Protein AF-A0A1V3WQD8-F1 (afdb_monomer_lite)

InterPro domains:
  IPR015797 NUDIX hydrolase-like domain superfamily [SSF55811] (9-64)

Radius of gyration: 20.57 Å; chains: 1; bounding box: 38×42×57 Å

Secondary structure (DSSP, 8-state):
-EEEEEEE--TTSS--EEEEEE--SSPPPP---TT-S------GGGGGGS---HHHHTTHHHHSPPP-----------S-------

Structure (mmCIF, N/CA/C/O backbone):
data_AF-A0A1V3WQD8-F1
#
_entry.id   AF-A0A1V3WQD8-F1
#
loop_
_atom_site.group_PDB
_atom_site.id
_atom_site.type_symbol
_atom_site.label_atom_id
_atom_site.label_alt_id
_atom_site.label_comp_id
_atom_site.label_asym_id
_atom_site.label_entity_id
_atom_site.label_seq_id
_atom_site.pdbx_PDB_ins_code
_atom_site.Cartn_x
_atom_site.Cartn_y
_atom_site.Cartn_z
_atom_site.occupancy
_atom_site.B_iso_or_equiv
_atom_site.auth_seq_id
_atom_site.auth_comp_id
_atom_site.auth_asym_id
_atom_site.auth_atom_id
_atom_site.pdbx_PDB_model_num
ATOM 1 N N . MET A 1 1 ? 11.197 9.287 -8.370 1.00 61.12 1 MET A N 1
ATOM 2 C CA . MET A 1 1 ? 9.993 9.728 -7.637 1.00 61.12 1 MET A CA 1
ATOM 3 C C . MET A 1 1 ? 10.060 9.191 -6.213 1.00 61.12 1 MET A C 1
ATOM 5 O O . MET A 1 1 ? 10.600 8.118 -5.976 1.00 61.12 1 MET A O 1
ATOM 9 N N . ARG A 1 2 ? 9.592 9.972 -5.238 1.00 79.25 2 ARG A N 1
ATOM 10 C CA . ARG A 1 2 ? 9.418 9.520 -3.853 1.00 79.25 2 ARG A CA 1
ATOM 11 C C . ARG A 1 2 ? 7.993 9.849 -3.437 1.00 79.25 2 ARG A C 1
ATOM 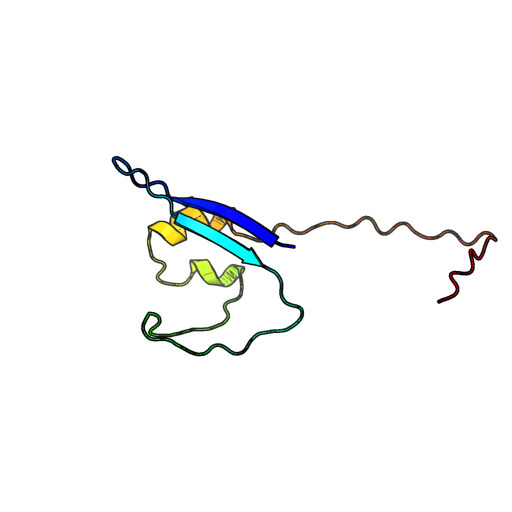13 O O . ARG A 1 2 ? 7.574 10.989 -3.628 1.00 79.25 2 ARG A O 1
ATOM 20 N N . SER A 1 3 ? 7.264 8.883 -2.892 1.00 87.38 3 SER A N 1
ATOM 21 C CA . SER A 1 3 ? 5.930 9.093 -2.323 1.00 87.38 3 SER A CA 1
ATOM 22 C C . SER A 1 3 ? 5.897 8.617 -0.872 1.00 87.38 3 SER A C 1
ATOM 24 O O . SER A 1 3 ? 6.634 7.715 -0.473 1.00 87.38 3 SER A O 1
ATOM 26 N N . VAL A 1 4 ? 5.075 9.273 -0.056 1.00 92.69 4 VAL A N 1
ATOM 27 C CA . VAL A 1 4 ? 4.884 8.947 1.359 1.00 92.69 4 VAL A CA 1
ATOM 28 C C . VAL A 1 4 ? 3.389 8.843 1.598 1.00 92.69 4 VAL A C 1
ATOM 30 O O . VAL A 1 4 ? 2.661 9.806 1.359 1.00 92.69 4 VAL A O 1
ATOM 33 N N . LEU A 1 5 ? 2.933 7.685 2.067 1.00 93.38 5 LEU A N 1
ATOM 34 C CA . LEU A 1 5 ? 1.520 7.405 2.279 1.00 93.38 5 LEU A CA 1
ATOM 35 C C . LEU A 1 5 ? 1.282 6.867 3.687 1.00 93.38 5 LEU A C 1
ATOM 37 O O . LEU A 1 5 ? 1.921 5.906 4.109 1.00 93.38 5 LEU A O 1
ATOM 41 N N . VAL A 1 6 ? 0.316 7.445 4.400 1.00 93.81 6 VAL A N 1
ATOM 42 C CA . VAL A 1 6 ? -0.218 6.824 5.618 1.00 93.81 6 VAL A CA 1
ATOM 43 C C . VAL A 1 6 ? -1.153 5.691 5.206 1.00 93.81 6 VAL A C 1
ATOM 45 O O . VAL A 1 6 ? -2.217 5.945 4.647 1.00 93.81 6 VAL A O 1
ATOM 48 N N . THR A 1 7 ? -0.754 4.455 5.483 1.00 94.44 7 THR A N 1
ATOM 49 C CA . THR A 1 7 ? -1.424 3.228 5.029 1.00 94.44 7 THR A CA 1
ATOM 50 C C . THR A 1 7 ? -2.375 2.649 6.072 1.00 94.44 7 THR A C 1
ATOM 52 O O . THR A 1 7 ? -3.370 2.022 5.722 1.00 94.44 7 THR A O 1
ATOM 55 N N . ALA A 1 8 ? -2.153 2.924 7.362 1.00 91.06 8 ALA A N 1
ATOM 56 C CA . ALA A 1 8 ? -3.093 2.527 8.407 1.00 91.06 8 ALA A CA 1
ATOM 57 C C . ALA A 1 8 ? -3.111 3.484 9.604 1.00 91.06 8 ALA A C 1
ATOM 59 O O . ALA A 1 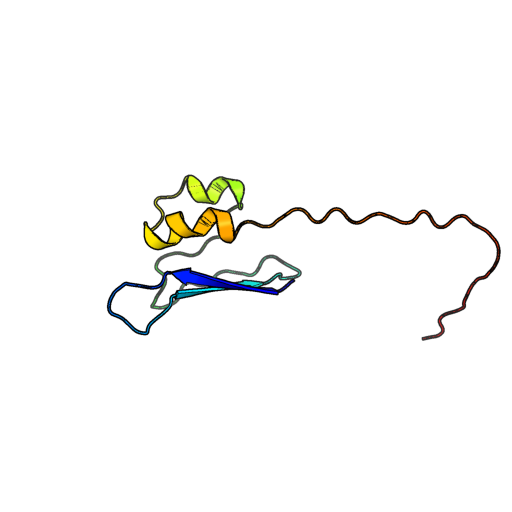8 ? -2.091 4.043 10.010 1.00 91.06 8 ALA A O 1
ATOM 60 N N . ARG A 1 9 ? -4.301 3.627 10.200 1.00 92.62 9 ARG A N 1
ATOM 61 C CA . ARG A 1 9 ? -4.557 4.389 11.432 1.00 92.62 9 ARG A CA 1
ATOM 62 C C . ARG A 1 9 ? -5.363 3.522 12.409 1.00 92.62 9 ARG A C 1
ATOM 64 O O . ARG A 1 9 ? -6.594 3.513 12.330 1.00 92.62 9 ARG A O 1
ATOM 71 N N . PRO A 1 10 ? -4.706 2.743 13.285 1.00 89.94 10 PRO A N 1
ATOM 72 C CA . PRO A 1 10 ? -5.401 1.885 14.240 1.00 89.94 10 PRO A CA 1
ATOM 73 C C . PRO A 1 10 ? -6.315 2.695 15.166 1.00 89.94 10 PRO A C 1
ATOM 75 O O . PRO A 1 10 ? -5.898 3.693 15.762 1.00 89.94 10 PRO A O 1
ATOM 78 N N . ARG A 1 11 ? -7.575 2.262 15.294 1.00 92.38 11 ARG A N 1
ATOM 79 C CA . ARG A 1 11 ? -8.574 2.944 16.130 1.00 92.38 11 ARG A CA 1
ATOM 80 C C . ARG A 1 11 ? -8.145 2.954 17.598 1.00 92.38 11 ARG A C 1
ATOM 82 O O . ARG A 1 11 ? -7.595 1.976 18.089 1.00 92.38 11 ARG A O 1
ATOM 89 N N . GLY A 1 12 ? -8.440 4.052 18.294 1.00 94.75 12 GLY A N 1
ATOM 90 C CA . GLY A 1 12 ? -8.118 4.204 19.718 1.00 94.75 12 GLY A CA 1
ATOM 91 C C . GLY A 1 12 ? -6.638 4.470 20.005 1.00 94.75 12 GLY A C 1
ATOM 92 O O . GLY A 1 12 ? -6.233 4.433 21.162 1.00 94.75 12 GLY A O 1
ATOM 9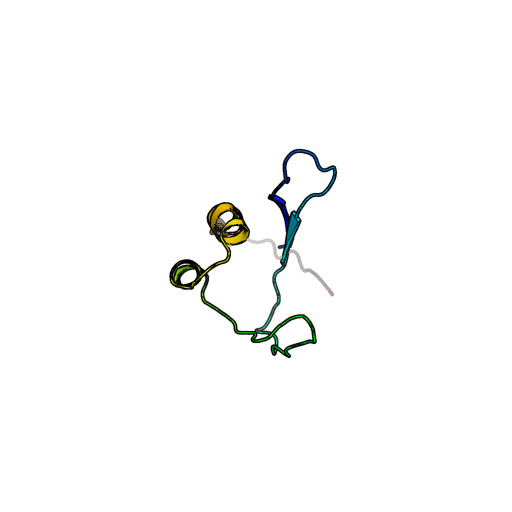3 N N . THR A 1 13 ? -5.831 4.749 18.978 1.00 93.56 13 THR A N 1
ATOM 94 C CA . THR A 1 13 ? -4.413 5.094 19.124 1.00 93.56 13 THR A CA 1
ATOM 95 C C . THR A 1 13 ? -4.096 6.411 18.416 1.00 93.56 13 THR A C 1
ATOM 97 O O . THR A 1 13 ? -4.828 6.833 17.521 1.00 93.56 13 THR A O 1
ATOM 100 N N . ALA A 1 14 ? -2.987 7.047 18.800 1.00 94.25 14 ALA A N 1
ATOM 101 C CA . ALA A 1 14 ? -2.424 8.197 18.087 1.00 94.25 14 ALA A CA 1
ATOM 102 C C . ALA A 1 14 ? -1.399 7.790 17.006 1.00 94.25 14 ALA A C 1
ATOM 104 O O . ALA A 1 14 ? -0.813 8.653 16.356 1.00 94.25 14 ALA A O 1
ATOM 105 N N . TRP A 1 15 ? -1.161 6.488 16.823 1.00 94.31 15 TRP A N 1
ATOM 106 C CA . TRP A 1 15 ? -0.132 5.972 15.924 1.00 94.31 15 TRP A CA 1
ATOM 107 C C . TRP A 1 15 ? -0.646 5.787 14.497 1.00 94.31 15 TRP A C 1
ATOM 109 O O . TRP A 1 15 ? -1.834 5.570 14.248 1.00 94.31 15 TRP A O 1
ATOM 119 N N . THR A 1 16 ? 0.285 5.833 13.549 1.00 92.38 16 THR A N 1
ATOM 120 C CA . THR A 1 16 ? 0.025 5.595 12.129 1.00 92.38 16 THR A CA 1
ATOM 121 C C . THR A 1 16 ? 1.119 4.735 11.527 1.00 92.38 16 THR A C 1
ATOM 123 O O . THR A 1 16 ? 2.291 4.927 11.845 1.00 92.38 16 THR A O 1
ATOM 126 N N . TYR A 1 17 ? 0.746 3.858 10.601 1.00 91.25 17 TYR A N 1
ATOM 127 C CA . TYR A 1 17 ? 1.702 3.219 9.707 1.00 91.25 17 TYR A CA 1
ATOM 128 C C . TYR A 1 17 ? 1.871 4.082 8.463 1.00 91.25 17 TYR A C 1
ATOM 130 O O . TYR A 1 17 ? 0.883 4.476 7.838 1.00 91.25 17 TYR A O 1
ATOM 138 N N . THR A 1 18 ? 3.122 4.367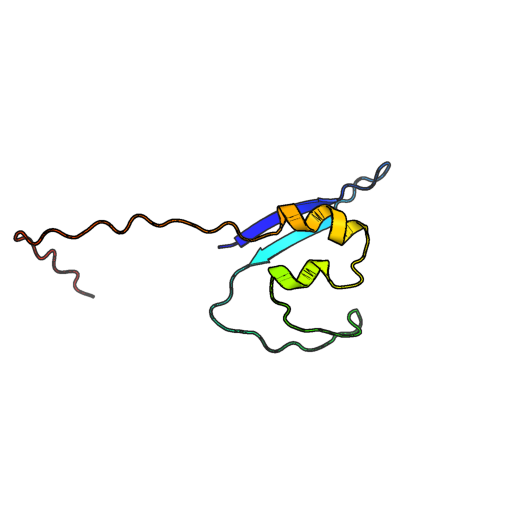 8.121 1.00 93.25 18 THR A N 1
ATOM 139 C CA . THR A 1 18 ? 3.493 5.159 6.951 1.00 93.25 18 THR A CA 1
ATOM 140 C C . THR A 1 18 ? 4.405 4.325 6.071 1.00 93.25 18 THR A C 1
ATOM 142 O O . THR A 1 18 ? 5.412 3.802 6.543 1.00 93.25 18 THR A O 1
ATOM 145 N N . THR A 1 19 ? 4.065 4.222 4.793 1.00 92.31 19 THR A N 1
ATOM 146 C CA . THR A 1 19 ? 4.879 3.563 3.774 1.00 92.31 19 THR A CA 1
ATOM 147 C C . THR A 1 19 ? 5.526 4.625 2.894 1.00 92.31 19 THR A C 1
ATOM 149 O O . THR A 1 19 ? 4.867 5.570 2.459 1.00 92.31 19 THR A O 1
ATOM 152 N N . VAL A 1 20 ? 6.826 4.474 2.645 1.00 91.94 20 VAL A N 1
ATOM 153 C CA . VAL A 1 20 ? 7.597 5.331 1.740 1.00 91.94 20 VAL A CA 1
ATOM 154 C C . VAL A 1 20 ? 7.972 4.504 0.522 1.00 91.94 20 VAL A C 1
ATOM 156 O O . VAL A 1 20 ? 8.594 3.455 0.671 1.00 91.94 20 VAL A O 1
ATOM 159 N N . VAL A 1 21 ? 7.605 4.979 -0.665 1.00 90.38 21 VAL A N 1
ATOM 160 C CA . VAL A 1 21 ? 8.026 4.390 -1.941 1.00 90.38 21 VAL A CA 1
ATOM 161 C C . VAL A 1 21 ? 9.108 5.282 -2.527 1.00 90.38 21 VAL A C 1
ATOM 163 O O . VAL A 1 21 ? 8.960 6.508 -2.573 1.00 90.38 21 VAL A O 1
ATOM 166 N N . ALA A 1 22 ? 10.215 4.678 -2.937 1.00 90.00 22 ALA A N 1
ATOM 167 C CA . ALA A 1 22 ? 11.349 5.383 -3.504 1.00 90.00 22 ALA A CA 1
ATOM 168 C C . ALA A 1 22 ? 11.912 4.598 -4.683 1.00 90.00 22 ALA A C 1
ATOM 170 O O . ALA A 1 22 ? 12.070 3.383 -4.600 1.00 90.00 22 ALA A O 1
ATOM 171 N N . ASP A 1 23 ? 12.252 5.328 -5.738 1.00 89.44 23 ASP A N 1
ATOM 172 C CA . ASP A 1 23 ? 12.959 4.760 -6.878 1.00 89.44 23 ASP A CA 1
ATOM 173 C C . ASP A 1 23 ? 14.453 4.606 -6.584 1.00 89.44 23 ASP A C 1
ATOM 175 O O . ASP A 1 23 ? 15.047 5.353 -5.794 1.00 89.44 23 ASP A O 1
ATOM 179 N N . THR A 1 24 ? 15.053 3.650 -7.278 1.00 91.19 24 THR A N 1
ATOM 180 C CA . THR A 1 24 ? 16.491 3.416 -7.340 1.00 91.19 24 THR A CA 1
ATOM 181 C C . THR A 1 24 ? 16.873 3.155 -8.794 1.00 91.19 24 THR A C 1
ATOM 183 O O . THR A 1 24 ? 16.069 2.616 -9.555 1.00 91.19 24 THR A O 1
ATOM 186 N N . ASP A 1 25 ? 18.073 3.577 -9.189 1.00 92.31 25 ASP A N 1
ATOM 187 C CA . ASP A 1 25 ? 18.543 3.448 -10.573 1.00 92.31 25 ASP A CA 1
ATOM 188 C C . ASP A 1 25 ? 18.882 1.993 -10.942 1.00 92.31 25 ASP A C 1
ATOM 190 O O . ASP A 1 25 ? 18.979 1.653 -12.121 1.00 92.31 25 ASP A O 1
ATOM 194 N N . GLU A 1 26 ? 19.043 1.122 -9.942 1.00 93.19 26 GLU A N 1
ATOM 195 C CA . GLU A 1 26 ? 19.402 -0.282 -10.116 1.00 93.19 26 GLU A CA 1
ATOM 196 C C . GLU A 1 26 ? 18.782 -1.182 -9.039 1.00 93.19 26 GLU A C 1
ATOM 198 O O . GLU A 1 26 ? 18.375 -0.735 -7.967 1.00 93.19 26 GLU A O 1
ATOM 203 N N . LEU A 1 27 ? 18.719 -2.486 -9.311 1.00 92.00 27 LEU A N 1
ATOM 204 C CA . LEU A 1 27 ? 18.196 -3.459 -8.357 1.00 92.00 27 LEU A CA 1
ATOM 205 C C . LEU A 1 27 ? 19.165 -3.628 -7.176 1.00 92.00 27 LEU A C 1
ATOM 207 O O . LEU A 1 27 ? 20.282 -4.114 -7.346 1.00 92.00 27 LEU A O 1
ATOM 211 N N . LEU A 1 28 ? 18.727 -3.283 -5.964 1.00 92.88 28 LEU A N 1
ATOM 212 C CA . LEU A 1 28 ? 19.581 -3.374 -4.776 1.00 92.88 28 LEU A CA 1
ATOM 213 C C . LEU A 1 28 ? 19.705 -4.815 -4.269 1.00 92.88 28 LEU A C 1
ATOM 215 O O . LEU A 1 28 ? 18.731 -5.568 -4.233 1.00 92.88 28 LEU A O 1
ATOM 219 N N . HIS A 1 29 ? 20.886 -5.187 -3.781 1.00 93.06 29 HIS A N 1
ATOM 220 C CA . HIS A 1 29 ? 21.066 -6.456 -3.078 1.00 93.06 29 HIS A CA 1
ATOM 221 C C . HIS A 1 29 ? 20.306 -6.462 -1.745 1.00 93.06 29 HIS A C 1
ATOM 223 O O . HIS A 1 29 ? 20.442 -5.550 -0.929 1.00 93.06 29 HIS A O 1
ATOM 229 N N . THR A 1 30 ? 19.534 -7.518 -1.497 1.00 92.56 30 THR A N 1
ATOM 230 C CA . THR A 1 30 ? 18.778 -7.684 -0.253 1.00 92.56 30 THR A CA 1
ATOM 231 C C . THR A 1 30 ? 19.581 -8.466 0.783 1.00 92.56 30 THR A C 1
ATOM 233 O O . THR A 1 30 ? 20.034 -9.576 0.507 1.00 92.56 30 THR A O 1
ATOM 236 N N . VAL A 1 31 ? 19.707 -7.921 1.996 1.00 91.12 31 VAL A N 1
ATOM 237 C CA . VAL A 1 31 ? 20.357 -8.586 3.137 1.00 91.12 31 VAL A CA 1
ATOM 238 C C . VAL A 1 31 ? 19.361 -8.656 4.299 1.00 91.12 31 VAL A C 1
ATOM 240 O O . VAL A 1 31 ? 18.959 -7.602 4.797 1.00 91.12 31 VAL A O 1
ATOM 243 N N . PRO A 1 32 ? 18.928 -9.856 4.733 1.00 89.88 32 PRO A N 1
ATOM 244 C CA . PRO A 1 32 ? 18.057 -10.001 5.896 1.00 89.88 32 PRO A CA 1
ATOM 245 C C . PRO A 1 32 ? 18.683 -9.394 7.157 1.00 89.88 32 PRO A C 1
ATOM 247 O O . PRO A 1 32 ? 19.897 -9.447 7.357 1.00 89.88 32 PRO A O 1
ATOM 250 N N . ASN A 1 33 ? 17.849 -8.834 8.029 1.00 88.38 33 ASN A N 1
ATOM 251 C CA . ASN A 1 33 ? 18.262 -8.305 9.327 1.00 88.38 33 ASN A CA 1
ATOM 252 C C . ASN A 1 33 ? 17.495 -9.012 10.456 1.00 88.38 33 ASN A C 1
ATOM 254 O O . ASN A 1 33 ? 16.716 -9.926 10.209 1.00 88.38 33 ASN A O 1
ATOM 258 N N . ARG A 1 34 ? 17.694 -8.589 11.710 1.00 91.44 34 ARG A N 1
ATOM 259 C CA . ARG A 1 34 ? 17.012 -9.201 12.867 1.00 91.44 34 ARG A CA 1
ATOM 260 C C . ARG A 1 34 ? 15.478 -9.162 12.767 1.00 91.44 34 ARG A C 1
ATOM 262 O O . ARG A 1 34 ? 14.821 -10.017 13.345 1.00 91.44 34 ARG A O 1
ATOM 269 N N . GLU A 1 35 ? 14.931 -8.202 12.031 1.00 88.75 35 GLU A N 1
ATOM 270 C CA . GLU A 1 35 ? 13.492 -7.987 11.863 1.00 88.75 35 GLU A CA 1
ATOM 271 C C . GLU A 1 35 ? 12.930 -8.663 10.597 1.00 88.75 35 GLU A C 1
ATOM 273 O O . GLU A 1 35 ? 11.734 -8.571 10.335 1.00 88.75 35 GLU A O 1
ATOM 278 N N . SER A 1 36 ? 13.764 -9.322 9.780 1.00 87.06 36 SER A N 1
ATOM 279 C CA . SER A 1 36 ? 13.356 -9.906 8.493 1.00 87.06 36 SER A CA 1
ATOM 280 C C . SER A 1 36 ? 13.838 -11.347 8.361 1.00 87.06 36 SER A C 1
ATOM 282 O O . SER A 1 36 ? 15.039 -11.602 8.329 1.00 87.06 36 SER A O 1
ATOM 284 N N . ALA A 1 37 ? 12.905 -12.292 8.232 1.00 87.88 37 ALA A N 1
ATOM 285 C CA . ALA A 1 37 ? 13.235 -13.701 7.997 1.00 87.88 37 ALA A CA 1
ATOM 286 C C . ALA A 1 37 ? 13.684 -13.975 6.548 1.00 87.88 37 ALA A C 1
ATOM 288 O O . ALA A 1 37 ? 14.515 -14.846 6.310 1.00 87.88 37 ALA A O 1
ATOM 289 N N . GLU A 1 38 ? 13.151 -13.220 5.586 1.00 88.94 38 GLU A N 1
ATOM 290 C CA . GLU A 1 38 ? 13.452 -13.328 4.157 1.00 88.94 38 GLU A CA 1
ATOM 291 C C . GLU A 1 38 ? 13.298 -11.947 3.503 1.00 88.94 38 GLU A C 1
ATOM 293 O O . GLU A 1 38 ? 12.479 -11.139 3.945 1.00 88.94 38 GLU A O 1
ATOM 298 N N . LEU A 1 39 ? 14.067 -11.683 2.444 1.00 92.81 39 LEU A N 1
ATOM 299 C CA . LEU A 1 39 ? 13.886 -10.535 1.559 1.00 92.81 39 LEU A CA 1
ATOM 300 C C . LEU A 1 39 ? 14.063 -10.973 0.104 1.00 92.81 39 LEU A C 1
ATOM 302 O O . LEU A 1 39 ? 14.999 -11.704 -0.216 1.00 92.81 39 LEU A O 1
ATOM 306 N N . ARG A 1 40 ? 13.179 -10.489 -0.771 1.00 91.62 40 ARG A N 1
ATOM 307 C CA . ARG A 1 40 ? 13.238 -10.705 -2.218 1.00 91.62 40 ARG A CA 1
ATOM 308 C C . ARG A 1 40 ? 12.576 -9.551 -2.961 1.00 91.62 40 ARG A C 1
ATOM 310 O O . ARG A 1 40 ? 11.663 -8.918 -2.433 1.00 91.62 40 ARG A O 1
ATOM 317 N N . TRP A 1 41 ? 13.002 -9.327 -4.197 1.00 94.44 41 TRP A N 1
ATOM 318 C CA . TRP A 1 41 ? 12.279 -8.474 -5.133 1.00 94.44 41 TRP A CA 1
ATOM 319 C C . TRP A 1 41 ? 11.129 -9.258 -5.758 1.00 94.44 41 TRP A C 1
ATOM 321 O O . TRP A 1 41 ? 11.309 -10.400 -6.175 1.00 94.44 41 TRP A O 1
ATOM 331 N N . VAL A 1 42 ? 9.950 -8.647 -5.796 1.00 94.69 42 VAL A N 1
ATOM 332 C CA . VAL A 1 42 ? 8.723 -9.226 -6.353 1.00 94.69 42 VAL A CA 1
ATOM 333 C C . VAL A 1 42 ? 8.187 -8.229 -7.368 1.00 94.69 42 VAL A C 1
ATOM 335 O O . VAL A 1 42 ? 8.181 -7.028 -7.086 1.00 94.69 42 VAL A O 1
ATOM 338 N N . ALA A 1 43 ? 7.780 -8.703 -8.546 1.00 93.81 43 ALA A N 1
ATOM 339 C CA . ALA A 1 43 ? 7.119 -7.839 -9.514 1.00 93.81 43 ALA A CA 1
ATOM 340 C C . ALA A 1 43 ? 5.809 -7.317 -8.914 1.00 93.81 43 ALA A C 1
ATOM 342 O O . ALA A 1 43 ? 5.124 -8.043 -8.199 1.00 93.81 43 ALA A O 1
ATOM 343 N N . GLU A 1 44 ? 5.458 -6.062 -9.196 1.00 93.75 44 GLU A N 1
ATOM 344 C CA . GLU A 1 44 ? 4.281 -5.416 -8.600 1.00 93.75 44 GLU A CA 1
ATOM 345 C C . GLU A 1 44 ? 3.001 -6.245 -8.819 1.00 93.75 44 GLU A C 1
ATOM 347 O O . GLU A 1 44 ? 2.219 -6.444 -7.890 1.00 93.75 44 GLU A O 1
ATOM 352 N N . ASP A 1 45 ? 2.820 -6.800 -10.016 1.00 94.88 45 ASP A N 1
ATOM 353 C CA . ASP A 1 45 ? 1.628 -7.585 -10.349 1.00 94.88 45 ASP A CA 1
ATOM 354 C C . ASP A 1 45 ? 1.557 -8.941 -9.619 1.00 94.88 45 ASP A C 1
ATOM 356 O O . ASP A 1 45 ? 0.459 -9.446 -9.404 1.00 94.88 45 ASP A O 1
ATOM 360 N N . ASP A 1 46 ? 2.686 -9.471 -9.137 1.00 97.19 46 ASP A N 1
ATOM 361 C CA . ASP A 1 46 ? 2.753 -10.761 -8.434 1.00 97.19 46 ASP A CA 1
ATOM 362 C C . ASP A 1 46 ? 2.556 -10.613 -6.911 1.00 97.19 46 ASP A C 1
ATOM 364 O O . ASP A 1 46 ? 2.435 -11.598 -6.178 1.00 97.19 46 ASP A O 1
ATOM 368 N N . VAL A 1 47 ? 2.548 -9.383 -6.379 1.00 95.75 47 VAL A N 1
ATOM 369 C CA . VAL A 1 47 ? 2.517 -9.149 -4.922 1.00 95.75 47 VAL A CA 1
ATOM 370 C C . VAL A 1 47 ? 1.251 -9.711 -4.278 1.00 95.75 47 VAL A C 1
ATOM 372 O O . VAL A 1 47 ? 1.311 -10.230 -3.162 1.00 95.75 47 VAL A O 1
ATOM 375 N N . THR A 1 48 ? 0.107 -9.634 -4.963 1.00 95.94 48 THR A N 1
ATOM 376 C CA . THR A 1 48 ? -1.177 -10.119 -4.431 1.00 95.94 48 THR A CA 1
ATOM 377 C C . THR A 1 48 ? -1.283 -11.636 -4.348 1.00 95.94 48 THR A C 1
ATOM 379 O O . THR A 1 48 ? -2.173 -12.125 -3.655 1.00 95.94 48 THR A O 1
ATOM 382 N N . ASP A 1 49 ? -0.369 -12.368 -4.983 1.00 97.19 49 ASP A N 1
ATOM 383 C CA . ASP A 1 49 ? -0.349 -13.833 -4.962 1.00 97.19 49 ASP A CA 1
ATOM 384 C C . ASP A 1 49 ? 0.388 -14.38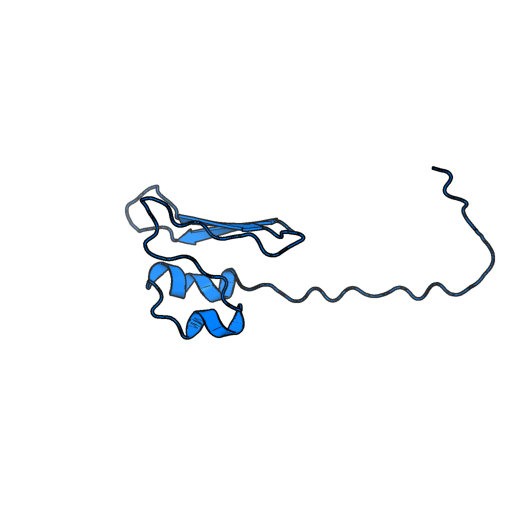8 -3.729 1.00 97.19 49 ASP A C 1
ATOM 386 O O . ASP A 1 49 ? 0.396 -15.593 -3.470 1.00 97.19 49 ASP A O 1
ATOM 390 N N . LEU A 1 50 ? 1.001 -13.509 -2.930 1.00 96.25 50 LEU A N 1
ATOM 391 C CA . LEU A 1 50 ? 1.701 -13.863 -1.700 1.00 96.25 50 LEU A CA 1
ATOM 392 C C . LEU A 1 50 ? 0.759 -13.892 -0.481 1.00 96.25 50 LEU A C 1
ATOM 394 O O . LEU A 1 50 ? -0.254 -13.191 -0.451 1.00 96.25 50 LEU A O 1
ATOM 398 N N . PRO A 1 51 ? 1.104 -14.635 0.591 1.00 95.50 51 PRO A N 1
ATOM 399 C CA . PRO A 1 51 ? 0.357 -14.618 1.850 1.00 95.50 51 PRO A CA 1
ATOM 400 C C . PRO A 1 51 ? 0.612 -13.315 2.631 1.00 95.50 51 PRO A C 1
ATOM 402 O O . PRO A 1 51 ? 1.339 -13.284 3.624 1.00 95.50 51 PRO A O 1
ATOM 405 N N . LEU A 1 52 ? 0.040 -12.210 2.155 1.00 94.19 52 LEU A N 1
ATOM 406 C CA . LEU A 1 52 ? 0.252 -10.874 2.707 1.00 94.19 52 LEU A CA 1
ATOM 407 C C . LEU A 1 52 ? -0.384 -10.709 4.095 1.00 94.19 52 LEU A C 1
ATOM 409 O O . LEU A 1 52 ? -1.496 -11.168 4.358 1.00 94.19 52 LEU A O 1
ATOM 413 N N . HIS A 1 53 ? 0.277 -9.946 4.970 1.00 92.00 53 HIS A N 1
ATOM 414 C CA . HIS A 1 53 ? -0.350 -9.487 6.209 1.00 92.00 53 HIS A CA 1
ATOM 415 C C . HIS A 1 53 ? -1.600 -8.636 5.884 1.00 92.00 53 HIS A C 1
ATOM 417 O O . HIS A 1 53 ? -1.501 -7.732 5.046 1.00 92.00 53 HIS A O 1
ATOM 423 N N . PRO A 1 54 ? -2.749 -8.823 6.568 1.00 92.81 54 PRO A N 1
ATOM 424 C CA . PRO A 1 54 ? -4.005 -8.155 6.209 1.00 92.81 54 PRO A CA 1
ATOM 425 C C . PRO A 1 54 ? -3.916 -6.625 6.138 1.00 92.81 54 PRO A C 1
ATOM 427 O O . PRO A 1 54 ? -4.479 -6.006 5.239 1.00 92.81 54 PRO A O 1
ATOM 430 N N . GLY A 1 55 ? -3.164 -6.005 7.055 1.00 90.19 55 GLY A N 1
ATOM 431 C CA . GLY A 1 55 ? -2.966 -4.551 7.056 1.00 90.19 55 GLY A CA 1
ATOM 432 C C . GLY A 1 55 ? -2.188 -4.037 5.840 1.00 90.19 55 GLY A C 1
ATOM 433 O O . GLY A 1 55 ? -2.480 -2.955 5.333 1.00 90.19 55 GLY A O 1
ATOM 434 N N . PHE A 1 56 ? -1.233 -4.827 5.341 1.00 92.38 56 PHE A N 1
ATOM 435 C CA . PHE A 1 56 ? -0.494 -4.486 4.127 1.00 92.38 56 PHE A CA 1
ATOM 436 C C . PHE A 1 56 ? -1.361 -4.708 2.884 1.00 92.38 56 PHE A C 1
ATOM 438 O O . PHE A 1 56 ? -1.483 -3.803 2.063 1.00 92.38 56 PHE A O 1
ATOM 445 N N . ALA A 1 57 ? -2.045 -5.856 2.796 1.00 94.50 57 ALA A N 1
ATOM 446 C CA . ALA A 1 57 ? -2.946 -6.177 1.688 1.00 94.50 57 ALA A CA 1
ATOM 447 C C . ALA A 1 57 ? -4.025 -5.097 1.478 1.00 94.50 57 ALA A C 1
ATOM 449 O O . ALA A 1 57 ? -4.266 -4.674 0.350 1.00 94.50 57 ALA A O 1
ATOM 450 N N . ALA A 1 58 ? -4.610 -4.581 2.566 1.00 94.00 58 ALA A N 1
ATOM 451 C CA . ALA A 1 58 ? -5.602 -3.503 2.519 1.00 94.00 58 ALA A CA 1
ATOM 452 C C . ALA A 1 58 ? -5.067 -2.186 1.922 1.00 94.00 58 ALA A C 1
ATOM 454 O O . ALA A 1 58 ? -5.843 -1.372 1.428 1.00 94.00 58 ALA A O 1
ATOM 455 N N . SER A 1 59 ? -3.751 -1.977 1.965 1.00 94.44 59 SER A N 1
ATOM 456 C CA . SER A 1 59 ? -3.093 -0.758 1.485 1.00 94.44 59 SER A CA 1
ATOM 457 C C . SER A 1 59 ? -2.497 -0.910 0.086 1.00 94.44 59 SER A C 1
ATOM 459 O O . SER A 1 59 ? -2.127 0.090 -0.522 1.00 94.44 59 SER A O 1
ATOM 461 N N . TRP A 1 60 ? -2.402 -2.139 -0.433 1.00 94.06 60 TRP A N 1
ATOM 462 C CA . TRP A 1 60 ? -1.620 -2.460 -1.628 1.00 94.06 60 TRP A CA 1
ATOM 463 C C . TRP A 1 60 ? -2.007 -1.629 -2.855 1.00 94.06 60 TRP A C 1
ATOM 465 O O . TRP A 1 60 ? -1.143 -1.037 -3.495 1.00 94.06 60 TRP A O 1
ATOM 475 N N . GLN A 1 61 ? -3.306 -1.493 -3.135 1.00 92.50 61 GLN A N 1
ATOM 476 C CA . GLN A 1 61 ? -3.792 -0.731 -4.294 1.00 92.50 61 GLN A CA 1
ATOM 477 C C . GLN A 1 61 ? -3.376 0.748 -4.269 1.00 92.50 61 GLN A C 1
ATOM 479 O O . GLN A 1 61 ? -3.235 1.356 -5.322 1.00 92.50 61 GLN A O 1
ATOM 484 N N . LEU A 1 62 ? -3.153 1.328 -3.084 1.00 91.69 62 LEU A N 1
ATOM 485 C CA . LEU A 1 62 ? -2.708 2.717 -2.944 1.00 91.69 62 LEU A CA 1
ATOM 486 C C . LEU A 1 62 ? -1.194 2.885 -3.145 1.00 91.69 62 LEU A C 1
ATOM 488 O O . LEU A 1 62 ? -0.724 4.006 -3.319 1.00 91.69 62 LEU A O 1
ATOM 492 N N . LEU A 1 63 ? -0.436 1.789 -3.062 1.00 92.12 63 LEU A N 1
ATOM 493 C CA . LEU A 1 63 ? 1.024 1.771 -3.171 1.00 92.12 63 LEU A CA 1
ATOM 494 C C . LEU A 1 63 ? 1.512 1.460 -4.587 1.00 92.12 63 LEU A C 1
ATOM 496 O O . LEU A 1 63 ? 2.691 1.658 -4.869 1.00 92.12 63 LEU A O 1
ATOM 500 N N . ARG A 1 64 ? 0.613 0.984 -5.454 1.00 91.06 64 ARG A N 1
ATOM 501 C CA . ARG A 1 64 ? 0.896 0.649 -6.848 1.00 91.06 64 ARG A CA 1
ATOM 502 C C . ARG A 1 64 ? 1.416 1.844 -7.636 1.00 91.06 64 ARG A C 1
ATOM 504 O O . ARG A 1 64 ? 0.939 2.971 -7.476 1.00 91.0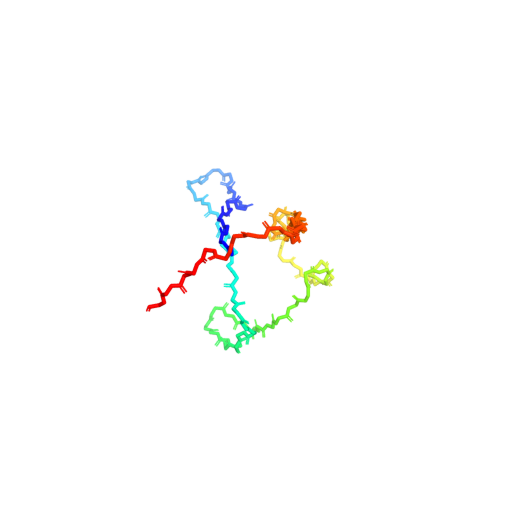6 64 ARG A O 1
ATOM 511 N N . THR A 1 65 ? 2.362 1.585 -8.530 1.00 84.56 65 THR A N 1
ATOM 512 C CA . THR A 1 65 ? 2.922 2.628 -9.382 1.00 84.56 65 THR A CA 1
ATOM 513 C C . THR A 1 65 ? 1.918 2.976 -10.472 1.00 84.56 65 THR A C 1
ATOM 515 O O . THR A 1 65 ? 1.441 2.111 -11.205 1.00 84.56 65 THR A O 1
ATOM 518 N N . ALA A 1 66 ? 1.587 4.259 -10.610 1.00 75.44 66 ALA A N 1
ATOM 519 C CA . ALA A 1 66 ? 0.778 4.713 -11.730 1.00 75.44 66 ALA A CA 1
ATOM 520 C C . ALA A 1 66 ? 1.679 4.943 -12.957 1.00 75.44 66 ALA A C 1
ATOM 522 O O . ALA A 1 66 ? 2.693 5.638 -12.836 1.00 75.44 66 ALA A O 1
ATOM 523 N N . PRO A 1 67 ? 1.325 4.422 -14.145 1.00 69.06 67 PRO A N 1
ATOM 524 C CA . PRO A 1 67 ? 2.058 4.732 -15.361 1.00 69.06 67 PRO A CA 1
ATOM 525 C C . PRO A 1 67 ? 1.976 6.234 -15.650 1.00 69.06 67 PRO A C 1
ATOM 527 O O . PRO A 1 67 ? 0.894 6.805 -15.797 1.00 69.06 67 PRO A O 1
ATOM 530 N N . VAL A 1 68 ? 3.134 6.885 -15.756 1.00 66.19 68 VAL A N 1
ATOM 531 C CA . VAL A 1 68 ? 3.221 8.282 -16.186 1.00 66.19 68 VAL A CA 1
ATOM 532 C C . VAL A 1 68 ? 3.312 8.303 -17.706 1.00 66.19 68 VAL A C 1
ATOM 534 O O . VAL A 1 68 ? 4.312 7.892 -18.290 1.00 66.19 68 VAL A O 1
ATOM 537 N N . THR A 1 69 ? 2.267 8.805 -18.364 1.00 73.69 69 THR A N 1
ATOM 538 C CA . THR A 1 69 ? 2.344 9.105 -19.798 1.00 73.69 69 THR A CA 1
ATOM 539 C C . THR A 1 69 ? 3.067 10.432 -19.970 1.00 73.69 69 THR A C 1
ATOM 541 O O . THR A 1 69 ? 2.544 11.477 -19.589 1.00 73.69 69 THR A O 1
ATOM 544 N N . VAL A 1 70 ? 4.269 10.399 -20.543 1.00 74.81 70 VAL A N 1
ATOM 545 C CA . VAL A 1 70 ? 5.026 11.610 -20.881 1.00 74.81 70 VAL A CA 1
ATOM 546 C C . VAL A 1 70 ? 4.749 11.965 -22.344 1.00 74.81 70 VAL A C 1
ATOM 548 O O . VAL A 1 70 ? 5.127 11.194 -23.230 1.00 74.81 70 VAL A O 1
ATOM 551 N N . PRO A 1 71 ? 4.115 13.115 -22.645 1.00 76.50 71 PRO A N 1
ATOM 552 C CA . PRO A 1 71 ? 4.008 13.591 -24.016 1.00 76.50 71 PRO A CA 1
ATOM 553 C C . PRO A 1 71 ? 5.411 13.920 -24.535 1.00 76.50 71 PRO A C 1
ATOM 555 O O . PRO A 1 71 ? 6.055 14.862 -24.071 1.00 76.50 71 PRO A O 1
ATOM 558 N N . LEU A 1 72 ? 5.902 13.147 -25.502 1.00 76.81 72 LEU A N 1
ATOM 559 C CA . LEU A 1 72 ? 7.134 13.487 -26.203 1.00 76.81 72 LEU A CA 1
ATOM 560 C C . LEU A 1 72 ? 6.824 14.627 -27.174 1.00 76.81 72 LEU A C 1
ATOM 562 O O . LEU A 1 72 ? 6.186 14.421 -28.208 1.00 76.81 72 LEU A O 1
ATOM 566 N N . HIS A 1 73 ? 7.250 15.846 -26.839 1.00 73.94 73 HIS A N 1
ATOM 567 C CA . HIS A 1 73 ? 7.197 16.943 -27.796 1.00 73.94 73 HIS A CA 1
ATOM 568 C C . HIS A 1 73 ? 8.144 16.610 -28.955 1.00 73.94 73 HIS A C 1
ATOM 570 O O . HIS A 1 73 ? 9.345 16.402 -28.778 1.00 73.94 73 HIS A O 1
ATOM 576 N N . ARG A 1 74 ? 7.593 16.511 -30.164 1.00 63.84 74 ARG A N 1
ATOM 577 C CA . ARG A 1 74 ? 8.391 16.356 -31.377 1.00 63.84 74 ARG A CA 1
ATOM 578 C C . ARG A 1 74 ? 9.090 17.688 -31.629 1.00 63.84 74 ARG A C 1
ATOM 580 O O . ARG A 1 74 ? 8.427 18.663 -31.970 1.00 63.84 74 ARG A O 1
ATOM 587 N N . ALA A 1 75 ? 10.409 17.735 -31.456 1.00 61.81 75 ALA A N 1
ATOM 588 C CA . ALA A 1 75 ? 11.202 18.853 -31.945 1.00 61.81 75 ALA A CA 1
ATOM 589 C C . ALA A 1 75 ? 11.043 18.909 -33.472 1.00 61.81 75 ALA A C 1
ATOM 591 O O . ALA A 1 75 ? 11.544 18.051 -34.200 1.00 61.81 75 ALA A O 1
ATOM 592 N N . THR A 1 76 ? 10.273 19.876 -33.965 1.00 55.25 76 THR A N 1
ATOM 593 C CA . THR A 1 76 ? 10.239 20.187 -35.392 1.00 55.25 76 THR A CA 1
ATOM 594 C C . THR A 1 76 ? 11.499 20.982 -35.692 1.00 55.25 76 THR A C 1
ATOM 596 O O . THR A 1 76 ? 11.722 22.041 -35.111 1.00 55.25 76 THR A O 1
ATOM 599 N N . ASN A 1 77 ? 12.349 20.449 -36.566 1.00 60.91 77 ASN A N 1
ATOM 600 C CA . ASN A 1 77 ? 13.565 21.119 -37.003 1.00 60.91 77 ASN A CA 1
ATOM 601 C C . ASN A 1 77 ? 13.215 22.466 -37.648 1.00 60.91 77 ASN A C 1
ATOM 603 O O . ASN A 1 77 ? 12.718 22.497 -38.770 1.00 60.91 77 ASN A O 1
ATOM 607 N N . ALA A 1 78 ? 13.517 23.562 -36.960 1.00 53.84 78 ALA A N 1
ATOM 608 C CA . ALA A 1 78 ? 13.749 24.861 -37.573 1.00 53.84 78 ALA A CA 1
ATOM 609 C C . ALA A 1 78 ? 14.621 25.716 -36.641 1.00 53.84 78 ALA A C 1
ATOM 611 O O . ALA A 1 78 ? 14.130 26.467 -35.811 1.00 53.84 78 ALA A O 1
ATOM 612 N N . GLY A 1 79 ? 15.938 25.577 -36.796 1.00 51.88 79 GLY A N 1
ATOM 613 C CA . GLY A 1 79 ? 16.773 26.764 -36.964 1.00 51.88 79 GLY A CA 1
ATOM 614 C C . GLY A 1 79 ? 17.208 27.596 -35.761 1.00 51.88 79 GLY A C 1
ATOM 615 O O . GLY A 1 79 ? 17.640 28.703 -36.026 1.00 51.88 79 GLY A O 1
ATOM 616 N N . ASP A 1 80 ? 17.205 27.107 -34.518 1.00 49.97 80 ASP A N 1
ATOM 617 C CA . ASP A 1 80 ? 17.960 27.780 -33.445 1.00 49.97 80 ASP A CA 1
ATOM 618 C C . ASP A 1 80 ? 18.614 26.782 -32.484 1.00 49.97 80 ASP A C 1
ATOM 620 O O . ASP A 1 80 ? 18.035 26.300 -31.509 1.00 49.97 80 ASP A O 1
ATOM 624 N N . ALA A 1 81 ? 19.876 26.460 -32.772 1.00 53.22 81 ALA A N 1
ATOM 625 C CA . ALA A 1 81 ? 20.742 25.739 -31.855 1.00 53.22 81 ALA A CA 1
ATOM 626 C C . ALA A 1 81 ? 21.118 26.660 -30.683 1.00 53.22 81 ALA A C 1
ATOM 628 O O . ALA A 1 81 ? 22.136 27.355 -30.722 1.00 53.22 81 ALA A O 1
ATOM 629 N N . CYS A 1 82 ? 20.315 26.646 -29.616 1.00 47.84 82 CYS A N 1
ATOM 630 C CA . CYS A 1 82 ? 20.715 27.219 -28.337 1.00 47.84 82 CYS A CA 1
ATOM 631 C C . CYS A 1 82 ? 21.828 26.338 -27.741 1.00 47.84 82 CYS A C 1
ATOM 633 O O . CYS A 1 82 ? 21.595 25.259 -27.196 1.00 47.84 82 CYS A O 1
ATOM 635 N N . ARG A 1 83 ? 23.075 26.767 -27.953 1.00 48.25 83 ARG A N 1
ATOM 636 C CA . ARG A 1 83 ? 24.304 26.087 -27.537 1.00 48.25 83 ARG A CA 1
ATOM 637 C C . ARG A 1 83 ? 24.438 26.149 -26.010 1.00 48.25 83 ARG A C 1
ATOM 639 O O . ARG A 1 83 ? 24.975 27.121 -25.485 1.00 48.25 83 ARG A O 1
ATOM 646 N N . ALA A 1 84 ? 24.008 25.101 -25.309 1.00 38.31 84 ALA A N 1
ATOM 647 C CA . ALA A 1 84 ? 24.419 24.865 -23.927 1.00 38.31 84 ALA A CA 1
ATOM 648 C C . ALA A 1 84 ? 25.908 24.480 -23.920 1.00 38.31 84 ALA A C 1
ATOM 650 O O . ALA A 1 84 ? 26.313 23.451 -24.461 1.00 38.31 84 ALA A O 1
ATOM 651 N N . ARG A 1 85 ? 26.728 25.382 -23.386 1.00 39.78 85 ARG A N 1
ATOM 652 C CA . ARG A 1 85 ? 28.145 25.180 -23.095 1.00 39.78 85 ARG A CA 1
ATOM 653 C C . ARG A 1 85 ? 28.202 24.696 -21.643 1.00 39.78 85 ARG A C 1
ATOM 655 O O . ARG A 1 85 ? 27.636 25.375 -20.790 1.00 39.78 85 ARG A O 1
ATOM 662 N N . TRP A 1 86 ? 28.791 23.524 -21.407 1.00 47.47 86 TRP A N 1
ATOM 663 C CA . TRP A 1 86 ? 29.232 23.127 -20.068 1.00 47.47 86 TRP A CA 1
ATOM 664 C C . TRP A 1 86 ? 30.328 24.082 -19.595 1.00 47.47 86 TRP A C 1
ATOM 666 O O . TRP A 1 86 ? 31.152 24.478 -20.459 1.00 47.47 86 TRP A O 1
#

Foldseek 3Di:
DKDKDFQDDDPPDPDTDIDIDDDDPDDDDDDDDPVGPDDDDDDLVCPQVDPDDPSCNSRSVVVDDDDDDDPDDPPDDDDDDPDDDD

Organism: Mycobacterium kansasii (NCBI:txid1768)

Sequence (86 aa):
MRSVLVTARPRGTAWTYTTVVADTDELLHTVPNRESAELRWVAEDDVTDLPLHPGFAASWQLLRTAPVTVPLHRATNAGDACRARW

pLDDT: mean 83.95, std 15.49, range [38.31, 97.19]